Protein AF-A0AAU6WQP9-F1 (afdb_monomer)

Structure (mmCIF, N/CA/C/O backbone):
data_AF-A0AAU6WQP9-F1
#
_entry.id   AF-A0AAU6WQP9-F1
#
loop_
_atom_site.group_PDB
_atom_site.id
_atom_site.type_symbol
_atom_site.label_atom_id
_atom_site.label_alt_id
_atom_site.label_comp_id
_atom_site.label_asym_id
_atom_site.label_entity_id
_atom_site.label_seq_id
_atom_site.pdbx_PDB_ins_code
_atom_site.Cartn_x
_atom_site.Cartn_y
_atom_site.Cartn_z
_atom_site.occupancy
_atom_site.B_iso_or_equiv
_atom_site.auth_seq_id
_atom_site.auth_comp_id
_atom_site.auth_asym_id
_atom_site.auth_atom_id
_atom_site.pdbx_PDB_model_num
ATOM 1 N N . MET A 1 1 ? -16.043 30.524 -9.129 1.00 42.03 1 MET A N 1
ATOM 2 C CA . MET A 1 1 ? -15.925 29.075 -8.851 1.00 42.03 1 MET A CA 1
ATOM 3 C C . MET A 1 1 ? -14.463 28.798 -8.551 1.00 42.03 1 MET A C 1
ATOM 5 O O . MET A 1 1 ? -13.649 28.898 -9.457 1.00 42.03 1 MET A O 1
ATOM 9 N N . GLY A 1 2 ? -14.108 28.603 -7.280 1.00 53.16 2 GLY A N 1
ATOM 10 C CA . GLY A 1 2 ? -12.726 28.318 -6.896 1.00 53.16 2 GLY A CA 1
ATOM 11 C C . GLY A 1 2 ? -12.380 26.889 -7.290 1.00 53.16 2 GLY A C 1
ATOM 12 O O . GLY A 1 2 ? -12.997 25.952 -6.791 1.00 53.16 2 GLY A O 1
ATOM 13 N N . VAL A 1 3 ? -11.436 26.721 -8.211 1.00 53.50 3 VAL A N 1
ATOM 14 C CA . VAL A 1 3 ? -10.860 25.408 -8.500 1.00 53.50 3 VAL A CA 1
ATOM 15 C C . VAL A 1 3 ? -10.088 24.995 -7.248 1.00 53.50 3 VAL A C 1
ATOM 17 O O . VAL A 1 3 ? -9.091 25.622 -6.904 1.00 53.50 3 VAL A O 1
ATOM 20 N N . SER A 1 4 ? -10.577 23.983 -6.527 1.00 67.12 4 SER A N 1
ATOM 21 C CA . SER A 1 4 ? -9.798 23.331 -5.474 1.00 67.12 4 SER A CA 1
ATOM 22 C C . SER A 1 4 ? -8.621 22.641 -6.154 1.00 67.12 4 SER A C 1
ATOM 24 O O . SER A 1 4 ? -8.778 21.604 -6.801 1.00 67.12 4 SER A O 1
ATOM 26 N N . ILE A 1 5 ? -7.450 23.264 -6.063 1.00 66.06 5 ILE A N 1
ATOM 27 C CA . ILE A 1 5 ? -6.189 22.635 -6.436 1.00 66.06 5 ILE A CA 1
ATOM 28 C C . ILE A 1 5 ? -6.014 21.480 -5.449 1.00 66.06 5 ILE A C 1
ATOM 30 O O . ILE A 1 5 ? -5.942 21.689 -4.237 1.00 66.06 5 ILE A O 1
ATOM 34 N N . LYS A 1 6 ? -6.054 20.242 -5.949 1.00 74.69 6 LYS A N 1
ATOM 35 C CA . LYS A 1 6 ? -5.706 19.079 -5.135 1.00 74.69 6 LYS A CA 1
ATOM 36 C C . LYS A 1 6 ? -4.195 19.092 -4.970 1.00 74.69 6 LYS A C 1
ATOM 38 O O . LYS A 1 6 ? -3.469 18.725 -5.888 1.00 74.69 6 LYS A O 1
ATOM 43 N N . GLU A 1 7 ? -3.746 19.541 -3.809 1.00 83.88 7 GLU A N 1
ATOM 44 C CA . GLU A 1 7 ? -2.339 19.488 -3.432 1.00 83.88 7 GLU A CA 1
ATOM 45 C C . GLU A 1 7 ? -1.875 18.024 -3.399 1.00 83.88 7 GLU A C 1
ATOM 47 O O . GLU A 1 7 ? -2.462 17.177 -2.719 1.00 83.88 7 GLU A O 1
ATOM 52 N N . HIS A 1 8 ? -0.839 17.710 -4.177 1.00 87.06 8 HIS A N 1
ATOM 53 C CA . HIS A 1 8 ? -0.249 16.376 -4.230 1.00 87.06 8 HIS A CA 1
ATOM 54 C C . HIS A 1 8 ? 0.895 16.271 -3.219 1.00 87.06 8 HIS A C 1
ATOM 56 O O . HIS A 1 8 ? 1.849 17.044 -3.271 1.00 87.06 8 HIS A O 1
ATOM 62 N N . ALA A 1 9 ? 0.834 15.271 -2.341 1.00 90.75 9 ALA A N 1
ATOM 63 C CA . ALA A 1 9 ? 1.905 14.943 -1.403 1.00 90.75 9 ALA A CA 1
ATOM 64 C C . ALA A 1 9 ? 2.586 13.619 -1.784 1.00 90.75 9 ALA A C 1
ATOM 66 O O . ALA A 1 9 ? 1.958 12.725 -2.358 1.00 90.75 9 ALA A O 1
ATOM 67 N N . ARG A 1 10 ? 3.879 13.493 -1.465 1.00 90.44 10 ARG A N 1
ATOM 68 C CA . ARG A 1 10 ? 4.663 12.269 -1.681 1.00 90.44 10 ARG A CA 1
ATOM 69 C C . ARG A 1 10 ? 4.673 11.389 -0.436 1.00 90.44 10 ARG A C 1
ATOM 71 O O . ARG A 1 10 ? 4.693 11.884 0.686 1.00 90.44 10 ARG A O 1
ATOM 78 N N . PHE A 1 11 ? 4.699 10.082 -0.671 1.00 89.56 11 PHE A N 1
ATOM 79 C CA . PHE A 1 11 ? 4.949 9.065 0.340 1.00 89.56 11 PHE A CA 1
ATOM 80 C C . PHE A 1 11 ? 6.266 8.365 0.003 1.00 89.56 11 PHE A C 1
ATOM 82 O O . PHE A 1 11 ? 6.366 7.696 -1.026 1.00 89.56 11 PHE A O 1
ATOM 89 N N . ASP A 1 12 ? 7.268 8.533 0.863 1.00 93.56 12 ASP A N 1
ATOM 90 C CA . ASP A 1 12 ? 8.602 7.966 0.691 1.00 93.56 12 ASP A CA 1
ATOM 91 C C . ASP A 1 12 ? 8.833 6.840 1.707 1.00 93.56 12 ASP A C 1
ATOM 93 O O . ASP A 1 12 ? 8.754 7.048 2.917 1.00 93.56 12 ASP A O 1
ATOM 97 N N . ALA A 1 13 ? 9.148 5.639 1.217 1.00 92.69 13 ALA A N 1
ATOM 98 C CA . ALA A 1 13 ? 9.446 4.475 2.047 1.00 92.69 13 ALA A CA 1
ATOM 99 C C . ALA A 1 13 ? 10.648 3.699 1.495 1.00 92.69 13 ALA A C 1
ATOM 101 O O . ALA A 1 13 ? 10.794 3.522 0.285 1.00 92.69 13 ALA A O 1
ATOM 102 N N . ARG A 1 14 ? 11.506 3.201 2.394 1.00 95.81 14 ARG A N 1
ATOM 103 C CA . ARG A 1 14 ? 12.603 2.284 2.057 1.00 95.81 14 ARG A CA 1
ATOM 104 C C . ARG A 1 14 ? 12.231 0.881 2.515 1.00 95.81 14 ARG A C 1
ATOM 106 O O . ARG A 1 14 ? 11.992 0.671 3.698 1.00 95.81 14 ARG A O 1
ATOM 113 N N . LEU A 1 15 ? 12.208 -0.064 1.579 1.00 96.12 15 LEU A N 1
ATOM 114 C CA . LEU A 1 15 ? 11.922 -1.471 1.850 1.00 96.12 15 LEU A CA 1
ATOM 115 C C . LEU A 1 15 ? 13.208 -2.287 1.753 1.00 96.12 15 LEU A C 1
ATOM 117 O O . LEU A 1 15 ? 14.049 -2.034 0.884 1.00 96.12 15 LEU A O 1
ATOM 121 N N . SER A 1 16 ? 13.340 -3.305 2.603 1.00 98.31 16 SER A N 1
ATOM 122 C CA . SER A 1 16 ? 14.338 -4.347 2.363 1.00 98.31 16 SER A CA 1
ATOM 123 C C . SER A 1 16 ? 13.989 -5.114 1.080 1.00 98.31 16 SER A C 1
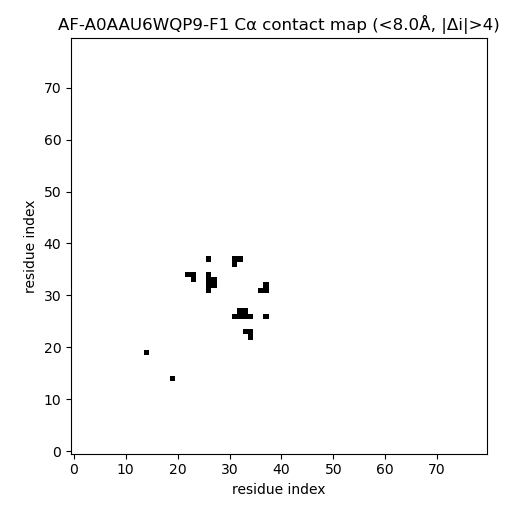ATOM 125 O O . SER A 1 16 ? 12.840 -5.124 0.625 1.00 98.31 16 SER A O 1
ATOM 127 N N . LYS A 1 17 ? 14.980 -5.790 0.488 1.00 98.25 17 LYS A N 1
ATOM 128 C CA . LYS A 1 17 ? 14.758 -6.608 -0.714 1.00 98.25 17 LYS A CA 1
ATOM 129 C C . LYS A 1 17 ? 13.697 -7.686 -0.472 1.00 98.25 17 LYS A C 1
ATOM 131 O O . LYS A 1 17 ? 12.819 -7.868 -1.307 1.00 98.25 17 LYS A O 1
ATOM 136 N N . GLU A 1 18 ? 13.767 -8.354 0.676 1.00 98.56 18 GLU A N 1
ATOM 137 C CA . GLU A 1 18 ? 12.829 -9.410 1.061 1.00 98.56 18 GLU A CA 1
ATOM 138 C C . GLU A 1 18 ? 11.403 -8.871 1.215 1.00 98.56 18 GLU A C 1
ATOM 140 O O . GLU A 1 18 ? 10.466 -9.429 0.648 1.00 98.56 18 GLU A O 1
ATOM 145 N N . GLN A 1 19 ? 11.238 -7.730 1.890 1.00 98.25 19 GLN A N 1
ATOM 146 C CA . GLN A 1 19 ? 9.930 -7.104 2.070 1.00 98.25 19 GLN A CA 1
ATOM 147 C C . GLN A 1 19 ? 9.316 -6.681 0.730 1.00 98.25 19 GLN A C 1
ATOM 149 O O . GLN A 1 19 ? 8.133 -6.920 0.487 1.00 98.25 19 GLN A O 1
ATOM 154 N N . LYS A 1 20 ? 10.128 -6.111 -0.171 1.00 98.25 20 LYS A N 1
ATOM 155 C CA . LYS A 1 20 ? 9.694 -5.768 -1.531 1.00 98.25 20 LYS A CA 1
ATOM 156 C C . LYS A 1 20 ? 9.207 -7.005 -2.286 1.00 98.25 20 LYS A C 1
ATOM 158 O O . LYS A 1 20 ? 8.111 -6.978 -2.833 1.00 98.25 20 LYS A O 1
ATOM 163 N N . GLN A 1 21 ? 9.982 -8.089 -2.279 1.00 98.56 21 GLN A N 1
ATOM 164 C CA . GLN A 1 21 ? 9.617 -9.333 -2.966 1.00 98.56 21 GLN A CA 1
ATOM 165 C C . GLN A 1 21 ? 8.340 -9.954 -2.395 1.00 98.56 21 GLN A C 1
ATOM 167 O O . GLN A 1 21 ? 7.488 -10.431 -3.147 1.00 98.56 21 GLN A O 1
ATOM 172 N N . PHE A 1 22 ? 8.187 -9.924 -1.071 1.00 98.56 22 PHE A N 1
ATOM 173 C CA . PHE A 1 22 ? 6.981 -10.397 -0.405 1.00 98.56 22 PHE A CA 1
ATOM 174 C C . PHE A 1 22 ? 5.746 -9.599 -0.847 1.00 98.56 22 PHE A C 1
ATOM 176 O O . PHE A 1 22 ? 4.743 -10.192 -1.250 1.00 98.56 22 PHE A O 1
ATOM 183 N N . PHE A 1 23 ? 5.831 -8.267 -0.856 1.00 98.31 23 PHE A N 1
ATOM 184 C CA . PHE A 1 23 ? 4.729 -7.418 -1.308 1.00 98.31 23 PHE A CA 1
ATOM 185 C C . PHE A 1 23 ? 4.444 -7.562 -2.806 1.00 98.31 23 PHE A C 1
ATOM 187 O O . PHE A 1 23 ? 3.283 -7.575 -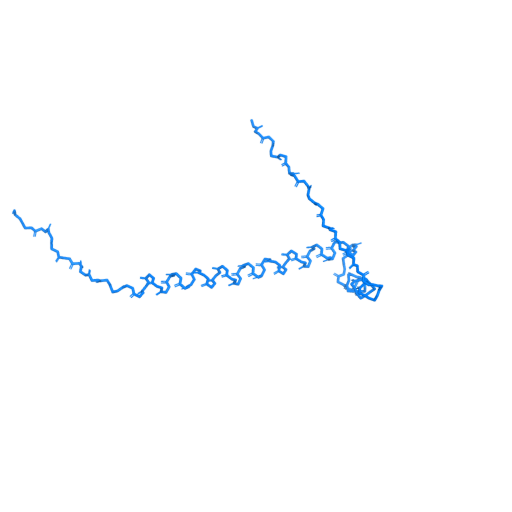3.191 1.00 98.31 23 PHE A O 1
ATOM 194 N N . GLU A 1 24 ? 5.461 -7.720 -3.656 1.00 98.44 24 GLU A N 1
ATOM 195 C CA . GLU A 1 24 ? 5.271 -7.957 -5.096 1.00 98.44 24 GLU A CA 1
ATOM 196 C C . GLU A 1 24 ? 4.543 -9.277 -5.360 1.00 98.44 24 GLU A C 1
ATOM 198 O O . GLU A 1 24 ? 3.6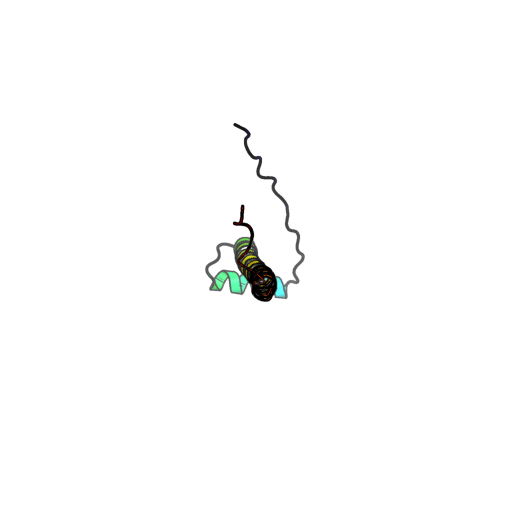35 -9.332 -6.192 1.00 98.44 24 GLU A O 1
ATOM 203 N N . LYS A 1 25 ? 4.887 -10.330 -4.609 1.00 98.62 25 LYS A N 1
ATOM 204 C CA . LYS A 1 25 ? 4.176 -11.608 -4.675 1.00 98.62 25 LYS A CA 1
ATOM 205 C C . LYS A 1 25 ? 2.719 -11.454 -4.237 1.00 98.62 25 LYS A C 1
ATOM 207 O O . LYS A 1 25 ? 1.832 -11.947 -4.928 1.00 98.62 25 LYS A O 1
ATOM 212 N N . ALA A 1 26 ? 2.467 -10.758 -3.128 1.00 98.50 26 ALA A N 1
ATOM 213 C CA . ALA A 1 26 ? 1.109 -10.490 -2.654 1.00 98.50 26 ALA A CA 1
ATOM 214 C C . ALA A 1 26 ? 0.301 -9.660 -3.668 1.00 98.50 26 ALA A C 1
ATOM 216 O O . ALA A 1 26 ? -0.828 -10.023 -3.985 1.00 98.50 26 ALA A O 1
ATOM 217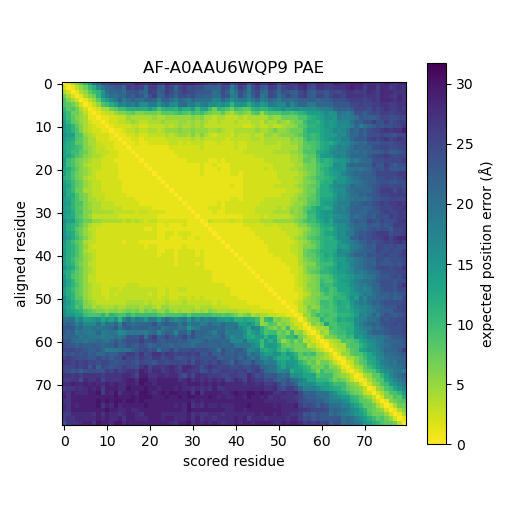 N N . ALA A 1 27 ? 0.902 -8.613 -4.239 1.00 98.50 27 ALA A N 1
ATOM 218 C CA . ALA A 1 27 ? 0.292 -7.776 -5.268 1.00 98.50 27 ALA A CA 1
ATOM 219 C C . ALA A 1 27 ? -0.097 -8.595 -6.509 1.00 98.50 27 ALA A C 1
ATOM 221 O O . ALA A 1 27 ? -1.217 -8.476 -7.000 1.00 98.50 27 ALA A O 1
ATOM 222 N N . SER A 1 28 ? 0.800 -9.470 -6.977 1.00 98.38 28 SER A N 1
ATOM 223 C CA . SER A 1 28 ? 0.536 -10.352 -8.118 1.00 98.38 28 SER A CA 1
ATOM 224 C C . SER A 1 28 ? -0.608 -11.330 -7.842 1.00 98.38 28 SER A C 1
ATOM 226 O O . SER A 1 28 ? -1.482 -11.488 -8.690 1.00 98.38 28 SER A O 1
ATOM 228 N N . LEU A 1 29 ? -0.628 -11.960 -6.664 1.00 98.56 29 LEU A N 1
ATOM 229 C CA . LEU A 1 29 ? -1.685 -12.902 -6.281 1.00 98.56 29 LEU A CA 1
ATOM 230 C C . LEU A 1 29 ? -3.033 -12.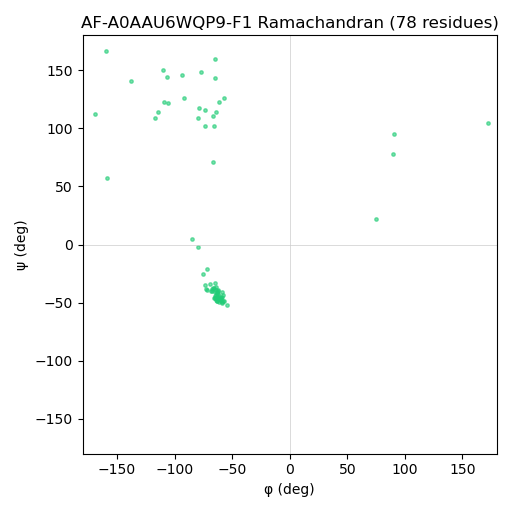207 -6.048 1.00 98.56 29 LEU A C 1
ATOM 232 O O . LEU A 1 29 ? -4.074 -12.775 -6.361 1.00 98.56 29 LEU A O 1
ATOM 236 N N . GLY A 1 30 ? -3.013 -10.980 -5.526 1.00 96.75 30 GLY A N 1
ATOM 237 C CA . GLY A 1 30 ? -4.202 -10.161 -5.290 1.00 96.75 30 GLY A CA 1
ATOM 238 C C . GLY A 1 30 ? -4.751 -9.462 -6.539 1.00 96.75 30 GLY A C 1
ATOM 239 O O . GLY A 1 30 ? -5.765 -8.780 -6.441 1.00 96.75 30 GLY A O 1
ATOM 240 N N . GLY A 1 31 ? -4.103 -9.609 -7.702 1.00 97.56 31 GLY A N 1
ATOM 241 C CA . GLY A 1 31 ? -4.557 -9.009 -8.961 1.00 97.56 31 GLY A CA 1
ATOM 242 C C . GLY A 1 31 ? -4.311 -7.500 -9.077 1.00 97.56 31 GLY A C 1
ATOM 243 O O . GLY A 1 31 ? -4.971 -6.827 -9.869 1.00 97.56 31 GLY A O 1
ATOM 244 N N . PHE A 1 32 ? -3.369 -6.955 -8.305 1.00 98.06 32 PHE A N 1
ATOM 245 C CA . PHE A 1 32 ? -3.018 -5.537 -8.357 1.00 98.06 32 PHE A CA 1
ATOM 246 C C . PHE A 1 32 ? -2.148 -5.220 -9.571 1.00 98.06 32 PHE A C 1
ATOM 248 O O . PHE A 1 32 ? -1.326 -6.026 -10.011 1.00 98.06 32 PHE A O 1
ATOM 255 N N . ARG A 1 33 ? -2.289 -4.000 -10.097 1.00 96.19 33 ARG A N 1
ATOM 256 C CA . ARG A 1 33 ? -1.578 -3.580 -11.317 1.00 96.19 33 ARG A CA 1
ATOM 257 C C . ARG A 1 33 ? -0.099 -3.290 -11.073 1.00 96.19 33 ARG A C 1
ATOM 259 O O . ARG A 1 33 ? 0.702 -3.341 -12.000 1.00 96.19 33 ARG A O 1
ATOM 266 N N . SER A 1 34 ? 0.258 -2.928 -9.842 1.00 97.56 34 SER A N 1
ATOM 267 C CA . SER A 1 34 ? 1.635 -2.642 -9.437 1.00 97.56 34 SER A CA 1
ATOM 268 C C . SER A 1 34 ? 1.807 -2.756 -7.922 1.00 97.56 34 SER A C 1
ATOM 270 O O . SER A 1 34 ? 0.831 -2.746 -7.173 1.00 97.56 34 SER A O 1
ATOM 272 N N . LEU A 1 35 ? 3.063 -2.791 -7.465 1.00 96.69 35 LEU A N 1
ATOM 273 C CA . LEU A 1 35 ? 3.395 -2.736 -6.040 1.00 96.69 35 LEU A CA 1
ATOM 274 C C . LEU A 1 35 ? 2.869 -1.454 -5.373 1.00 96.69 35 LEU A C 1
ATOM 276 O O . LEU A 1 35 ? 2.353 -1.506 -4.262 1.00 96.69 35 LEU A O 1
ATOM 280 N N . THR A 1 36 ? 2.979 -0.308 -6.050 1.00 95.94 36 THR A N 1
ATOM 281 C CA . THR A 1 36 ? 2.479 0.974 -5.531 1.00 95.94 36 THR A CA 1
ATOM 282 C C . THR A 1 36 ? 0.967 0.941 -5.352 1.00 95.94 36 THR A C 1
ATOM 284 O O . THR A 1 36 ? 0.472 1.337 -4.303 1.00 95.94 36 THR A O 1
ATOM 287 N N . ASP A 1 37 ? 0.244 0.436 -6.352 1.00 96.56 37 ASP A N 1
ATOM 288 C CA . ASP A 1 37 ? -1.215 0.287 -6.312 1.00 96.56 37 ASP A CA 1
ATOM 289 C C . ASP A 1 37 ? -1.644 -0.593 -5.128 1.00 96.56 37 ASP A C 1
ATOM 291 O O . ASP A 1 37 ? -2.452 -0.176 -4.300 1.00 96.56 37 ASP A O 1
ATOM 295 N N . PHE A 1 38 ? -0.991 -1.749 -4.967 1.00 97.69 38 PHE A N 1
ATOM 296 C CA . PHE A 1 38 ? -1.193 -2.639 -3.824 1.00 97.69 38 PHE A CA 1
ATOM 297 C C . PHE A 1 38 ? -0.989 -1.933 -2.479 1.00 97.69 38 PHE A C 1
ATOM 299 O O . PHE A 1 38 ? -1.866 -1.988 -1.616 1.00 97.69 38 PHE A O 1
ATOM 306 N N . VAL A 1 39 ? 0.142 -1.244 -2.294 1.00 96.69 39 VAL A N 1
ATOM 307 C CA . VAL A 1 39 ? 0.457 -0.567 -1.028 1.00 96.69 39 VAL A CA 1
ATOM 308 C C . VAL A 1 39 ? -0.552 0.541 -0.732 1.00 96.69 39 VAL A C 1
ATOM 310 O O . VAL A 1 39 ? -1.088 0.588 0.372 1.00 96.69 39 VAL A O 1
ATOM 313 N N . ILE A 1 40 ? -0.848 1.409 -1.702 1.00 95.25 40 ILE A N 1
ATOM 314 C CA . ILE A 1 40 ? -1.7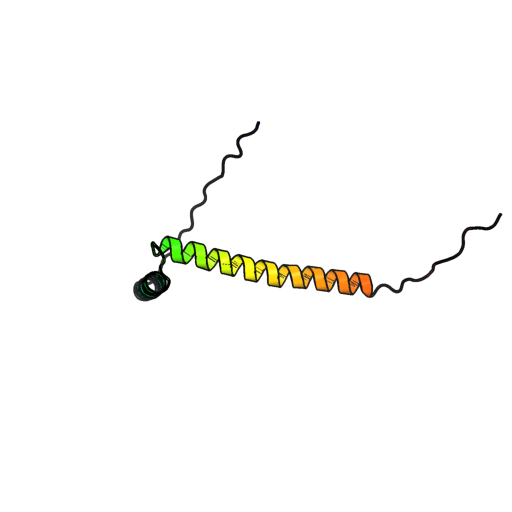59 2.540 -1.488 1.00 95.25 40 ILE A CA 1
ATOM 315 C C . ILE A 1 40 ? -3.176 2.052 -1.181 1.00 95.25 40 ILE A C 1
ATOM 317 O O . ILE A 1 40 ? -3.776 2.527 -0.218 1.00 95.25 40 ILE A O 1
ATOM 321 N N . MET A 1 41 ? -3.702 1.087 -1.943 1.00 95.81 41 MET A N 1
ATOM 322 C CA . MET A 1 41 ? -5.053 0.568 -1.714 1.00 95.81 41 MET A CA 1
ATOM 323 C C . MET A 1 41 ? -5.172 -0.132 -0.358 1.00 95.81 41 MET A C 1
ATOM 325 O O . MET A 1 41 ? -6.080 0.187 0.410 1.00 95.81 41 MET A O 1
ATOM 329 N N . THR A 1 42 ? -4.223 -1.015 -0.036 1.00 96.44 42 THR A N 1
ATOM 330 C CA . THR A 1 42 ? -4.245 -1.794 1.212 1.00 96.44 42 THR A CA 1
ATOM 331 C C . THR A 1 42 ? -4.099 -0.891 2.437 1.00 96.44 42 THR A C 1
ATOM 333 O O . THR A 1 42 ? -4.838 -1.023 3.412 1.00 96.44 42 THR A O 1
ATOM 336 N N . VAL A 1 43 ? -3.170 0.071 2.398 1.00 96.38 43 VAL A N 1
ATOM 337 C CA . VAL A 1 43 ? -2.969 1.012 3.511 1.00 96.38 43 VAL A CA 1
ATOM 338 C C . VAL A 1 43 ? -4.170 1.942 3.661 1.00 96.38 43 VAL A C 1
ATOM 340 O O . VAL A 1 43 ? -4.573 2.227 4.786 1.00 96.38 43 VAL A O 1
ATOM 343 N N . GLN A 1 44 ? -4.780 2.386 2.558 1.00 96.19 44 GLN A N 1
ATOM 344 C CA . GLN A 1 44 ? -5.978 3.221 2.613 1.00 96.19 44 GLN A CA 1
ATOM 345 C C . GLN A 1 44 ? -7.166 2.481 3.240 1.00 96.19 44 GLN A C 1
ATOM 347 O O . GLN A 1 44 ? -7.884 3.066 4.050 1.00 96.19 44 GLN A O 1
ATOM 352 N N . GLU A 1 45 ? -7.387 1.218 2.874 1.00 96.31 45 GLU A N 1
ATOM 353 C CA . GLU A 1 45 ? -8.426 0.382 3.484 1.00 96.31 45 GLU A CA 1
ATOM 354 C C . GLU A 1 45 ? -8.169 0.207 4.981 1.00 96.31 45 GLU A C 1
ATOM 356 O O . GLU A 1 45 ? -9.036 0.533 5.796 1.00 96.31 45 GLU A O 1
ATOM 361 N N . LYS A 1 46 ? -6.939 -0.160 5.362 1.00 97.38 46 LYS A N 1
ATOM 362 C CA . LYS A 1 46 ? -6.607 -0.347 6.775 1.00 97.38 46 LYS A CA 1
ATOM 363 C C . LYS A 1 46 ? -6.716 0.940 7.592 1.00 97.38 46 LYS A C 1
ATOM 365 O O . LYS A 1 46 ? -7.156 0.907 8.739 1.00 97.38 46 LYS A O 1
ATOM 370 N N . ALA A 1 47 ? -6.343 2.078 7.011 1.00 95.81 47 ALA A N 1
ATOM 371 C CA . ALA A 1 47 ? -6.492 3.379 7.653 1.00 95.81 47 ALA A CA 1
ATOM 372 C C . ALA A 1 47 ? -7.967 3.704 7.930 1.00 95.81 47 ALA A C 1
ATOM 374 O O . ALA A 1 47 ? -8.285 4.167 9.024 1.00 95.81 47 ALA A O 1
ATOM 375 N N . LYS A 1 48 ? -8.872 3.418 6.981 1.00 94.25 48 LYS A N 1
ATOM 376 C CA . LYS A 1 48 ? -10.318 3.595 7.186 1.00 94.25 48 LYS A CA 1
ATOM 377 C C . LYS A 1 48 ? -10.831 2.729 8.328 1.00 94.25 48 LYS A C 1
ATOM 379 O O . LYS A 1 48 ? -11.519 3.258 9.192 1.00 94.25 48 LYS A O 1
ATOM 384 N N . GLU A 1 49 ? -10.456 1.450 8.361 1.00 95.50 49 GLU A N 1
ATOM 385 C CA . GLU A 1 49 ? -10.840 0.545 9.451 1.00 95.50 49 GLU A CA 1
ATOM 386 C C . GLU A 1 49 ? -10.394 1.080 10.815 1.00 95.50 49 GLU A C 1
ATOM 388 O O . GLU A 1 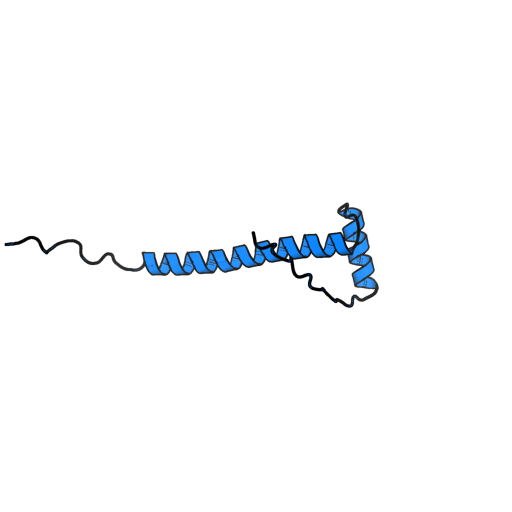49 ? -11.200 1.155 11.738 1.00 95.50 49 GLU A O 1
ATOM 393 N N . ILE A 1 50 ? -9.127 1.499 10.936 1.00 94.38 50 ILE A N 1
ATOM 394 C CA . ILE A 1 50 ? -8.572 2.018 12.195 1.00 94.38 50 ILE A CA 1
ATOM 395 C C . ILE A 1 50 ? -9.320 3.279 12.637 1.00 94.38 50 ILE A C 1
ATOM 397 O O . ILE A 1 50 ? -9.686 3.394 13.805 1.00 94.38 50 ILE A O 1
ATOM 401 N N . ILE A 1 51 ? -9.555 4.224 11.722 1.00 92.06 51 ILE A N 1
ATOM 402 C CA . ILE A 1 51 ? -10.271 5.466 12.039 1.00 92.06 51 ILE A CA 1
ATOM 403 C C . ILE A 1 51 ? -11.701 5.147 12.478 1.00 92.06 51 ILE A C 1
ATOM 405 O O . ILE A 1 51 ? -12.124 5.611 13.532 1.00 92.06 51 ILE A O 1
ATOM 409 N N . GLN A 1 52 ? -12.420 4.312 11.723 1.00 89.94 52 GLN A N 1
ATOM 410 C CA . GLN A 1 52 ? -13.788 3.921 12.060 1.00 89.94 52 GLN A CA 1
ATOM 411 C C . GLN A 1 52 ? -13.861 3.235 13.423 1.00 89.94 52 GLN A C 1
ATOM 413 O O . GLN A 1 52 ? -14.708 3.602 14.230 1.00 89.94 52 GLN A O 1
ATOM 418 N N . GLU A 1 53 ? -12.961 2.292 13.707 1.00 91.25 53 GLU A N 1
ATOM 419 C CA . GLU A 1 53 ? -12.904 1.608 15.000 1.00 91.25 53 GLU A CA 1
ATOM 420 C C . GLU A 1 53 ? -12.699 2.614 16.142 1.00 91.25 53 GLU A C 1
ATOM 422 O O . GLU A 1 53 ? -13.453 2.618 17.114 1.00 91.25 53 GLU A O 1
ATOM 427 N N . LYS A 1 54 ? -11.712 3.511 16.030 1.00 89.19 54 LYS A N 1
ATOM 428 C CA . LYS A 1 54 ? -11.384 4.450 17.114 1.00 89.19 54 LYS A CA 1
ATOM 429 C C . LYS A 1 54 ? -12.417 5.561 17.277 1.00 89.19 54 LYS A C 1
ATOM 431 O O . LYS A 1 54 ? -12.740 5.918 18.407 1.00 89.19 54 LYS A O 1
ATOM 436 N N . GLU A 1 55 ? -12.966 6.091 16.192 1.00 84.12 55 GLU A N 1
ATOM 437 C CA . GLU A 1 55 ? -13.978 7.149 16.259 1.00 84.12 55 GLU A CA 1
ATOM 438 C C . GLU A 1 55 ? -15.346 6.626 16.713 1.00 84.12 55 GLU A C 1
ATOM 440 O O . GLU A 1 55 ? -16.025 7.314 17.477 1.00 84.12 55 GLU A O 1
ATOM 445 N N . GLN A 1 56 ? -15.734 5.401 16.336 1.00 69.81 56 GLN A N 1
ATOM 446 C CA . GLN A 1 56 ? -16.950 4.768 16.864 1.00 69.81 56 GLN A CA 1
ATOM 447 C C . GLN A 1 56 ? -16.846 4.509 18.369 1.00 69.81 56 GLN A C 1
ATOM 449 O O . GLN A 1 56 ? -17.814 4.749 19.091 1.00 69.81 56 GLN A O 1
ATOM 454 N N . ILE A 1 57 ? -15.673 4.098 18.863 1.00 60.97 57 ILE A N 1
ATOM 455 C CA . ILE A 1 57 ? -15.424 3.967 20.307 1.00 60.97 57 ILE A CA 1
ATOM 456 C C . ILE A 1 57 ? -15.605 5.326 21.004 1.00 60.97 57 ILE A C 1
ATOM 458 O O . ILE A 1 57 ? -16.319 5.411 22.000 1.00 60.97 57 ILE A O 1
ATOM 462 N N . ILE A 1 58 ? -15.051 6.411 20.450 1.00 59.34 58 ILE A N 1
ATOM 463 C CA . ILE A 1 58 ? -15.172 7.760 21.033 1.00 59.34 58 ILE A CA 1
ATOM 464 C C . ILE A 1 58 ? -16.626 8.260 21.033 1.00 59.34 58 ILE A C 1
ATOM 466 O O . ILE A 1 58 ? -17.060 8.881 22.008 1.00 59.34 58 ILE A O 1
ATOM 470 N N . ALA A 1 59 ? -17.385 8.016 19.961 1.00 59.94 59 ALA A N 1
ATOM 471 C CA . ALA A 1 59 ? -18.805 8.367 19.899 1.00 59.94 59 ALA A CA 1
ATOM 472 C C . ALA A 1 59 ? -19.623 7.559 20.921 1.00 59.94 59 ALA A C 1
ATOM 474 O O . ALA A 1 59 ? -20.373 8.144 21.699 1.00 59.94 59 ALA A O 1
ATOM 475 N N . SER A 1 60 ? -19.393 6.244 21.006 1.00 62.50 60 SER A N 1
ATOM 476 C CA . SER A 1 60 ? -20.061 5.363 21.969 1.00 62.50 60 SER A CA 1
ATOM 477 C C . SER A 1 60 ? -19.756 5.735 23.425 1.00 62.50 60 SER A C 1
ATOM 479 O O . SER A 1 60 ? -20.649 5.685 24.269 1.00 62.50 60 SER A O 1
ATOM 481 N N . GLU A 1 61 ? -18.520 6.125 23.750 1.00 59.91 61 GLU A N 1
ATOM 482 C CA . GLU A 1 61 ? -18.163 6.588 25.098 1.00 59.91 61 GLU A CA 1
ATOM 483 C C . GLU A 1 61 ? -18.834 7.921 25.450 1.00 59.91 61 GLU A C 1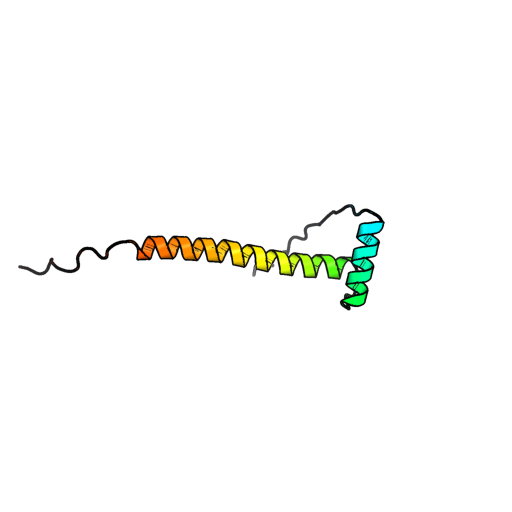
ATOM 485 O O . GLU A 1 61 ? -19.285 8.110 26.585 1.00 59.91 61 GLU A O 1
ATOM 490 N N . LYS A 1 62 ? -18.916 8.855 24.494 1.00 59.47 62 LYS A N 1
ATOM 491 C CA . LYS A 1 62 ? -19.618 10.132 24.684 1.00 59.47 62 LYS A CA 1
ATOM 492 C C . LYS A 1 62 ? -21.118 9.918 24.868 1.00 59.47 62 LYS A C 1
ATOM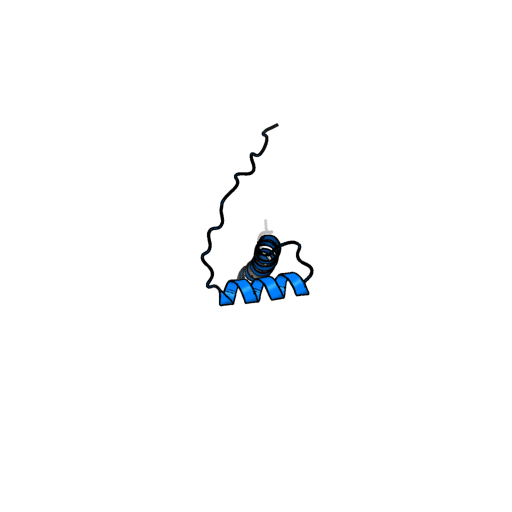 494 O O . LYS A 1 62 ? -21.677 10.456 25.822 1.00 59.47 62 LYS A O 1
ATOM 499 N N . ASP A 1 63 ? -21.742 9.087 24.039 1.00 53.84 63 ASP A N 1
ATOM 500 C CA . ASP A 1 63 ? -23.169 8.773 24.141 1.00 53.84 63 ASP A CA 1
ATOM 501 C C . ASP A 1 63 ? -23.492 8.017 25.435 1.00 53.84 63 ASP A C 1
ATOM 503 O O . ASP A 1 63 ? -24.479 8.331 26.100 1.00 53.84 63 ASP A O 1
ATOM 507 N N . SER A 1 64 ? -22.619 7.109 25.885 1.00 57.72 64 SER A N 1
ATOM 508 C CA . SER A 1 64 ? -22.781 6.434 27.180 1.00 57.72 64 SER A CA 1
ATOM 509 C C . SER A 1 64 ? -22.678 7.401 28.368 1.00 57.72 64 SER A C 1
ATOM 511 O O . SER A 1 64 ? -23.365 7.203 29.374 1.00 57.72 64 SER A O 1
ATOM 513 N N . ARG A 1 65 ? -21.859 8.463 28.281 1.00 56.66 65 ARG A N 1
ATOM 514 C CA . ARG A 1 65 ? -21.803 9.523 29.310 1.00 56.66 65 ARG A CA 1
ATOM 515 C C . ARG A 1 65 ? -23.049 10.407 29.293 1.00 56.66 65 ARG A C 1
ATOM 517 O O . ARG A 1 65 ? -23.542 10.753 30.362 1.00 56.66 65 ARG A O 1
ATOM 524 N N . VAL A 1 66 ? -23.570 10.741 28.112 1.00 57.84 66 VAL A N 1
ATOM 525 C CA . VAL A 1 66 ? -24.804 11.535 27.969 1.00 57.84 66 VAL A CA 1
ATOM 526 C C . VAL A 1 66 ? -26.024 10.739 28.442 1.00 57.84 66 VAL A C 1
ATOM 528 O O . VAL A 1 66 ? -26.870 11.280 29.149 1.00 57.84 66 VAL A O 1
ATOM 531 N N . PHE A 1 67 ? -26.089 9.439 28.143 1.00 56.50 67 PHE A N 1
ATOM 532 C CA . PHE A 1 67 ? -27.169 8.559 28.600 1.00 56.50 67 PHE A CA 1
ATOM 533 C C . PHE A 1 67 ? -27.103 8.244 30.106 1.00 56.50 67 PHE A C 1
ATOM 535 O O . PHE A 1 67 ? -28.116 7.915 30.715 1.00 56.50 67 PHE A O 1
ATOM 542 N N . SER A 1 68 ? -25.930 8.398 30.731 1.00 53.69 68 SER A N 1
ATOM 543 C CA . SER A 1 68 ? -25.753 8.249 32.185 1.00 53.69 68 SER A CA 1
ATOM 544 C C . SER A 1 68 ? -26.070 9.522 32.980 1.00 53.69 68 SER A C 1
ATOM 546 O O . SER A 1 68 ? -25.869 9.539 34.194 1.00 53.69 68 SER A O 1
ATOM 548 N N . MET A 1 69 ? -26.564 10.592 32.345 1.00 52.19 69 MET A N 1
ATOM 549 C CA . MET A 1 69 ? -27.159 11.708 33.081 1.00 52.19 69 MET A CA 1
ATOM 550 C C . MET A 1 69 ? -28.586 11.317 33.489 1.00 52.19 69 MET A C 1
ATOM 552 O O . MET A 1 69 ? -29.428 11.099 32.614 1.00 52.19 69 MET A O 1
ATOM 556 N N . PRO A 1 70 ? -28.905 11.242 34.795 1.00 51.12 70 PRO A N 1
ATOM 557 C CA . PRO A 1 70 ? -30.282 11.090 35.228 1.00 51.12 70 PRO A CA 1
ATOM 558 C C . PRO A 1 70 ? -31.073 12.264 34.659 1.00 51.12 70 PRO A C 1
ATOM 560 O O . PRO A 1 70 ? -30.696 13.422 34.853 1.00 51.12 70 PRO A O 1
ATOM 563 N N . LEU A 1 71 ? -32.163 11.975 33.951 1.00 61.62 71 LEU A N 1
ATOM 564 C CA . LEU A 1 71 ? -33.148 12.972 33.540 1.00 61.62 71 LEU A CA 1
ATOM 565 C C . LEU A 1 71 ? -33.848 13.510 34.799 1.00 61.62 71 LEU A C 1
ATOM 567 O O . LEU A 1 71 ? -35.005 13.191 35.074 1.00 61.62 71 LEU A O 1
ATOM 571 N N . GLN A 1 72 ? -33.136 14.295 35.607 1.00 55.34 72 GLN A N 1
ATOM 572 C CA . GLN A 1 72 ? -33.698 14.913 36.788 1.00 55.34 72 GLN A CA 1
ATOM 573 C C . GLN A 1 72 ? -34.496 16.141 36.346 1.00 55.34 72 GLN A C 1
ATOM 575 O O . GLN A 1 72 ? -33.965 17.188 35.987 1.00 55.34 72 GLN A O 1
ATOM 580 N N . ASN A 1 73 ? -35.807 15.961 36.468 1.00 47.28 73 ASN A N 1
ATOM 581 C CA . ASN A 1 73 ? -36.818 16.979 36.702 1.00 47.28 73 ASN A CA 1
ATOM 582 C C . ASN A 1 73 ? -37.464 17.647 35.476 1.00 47.28 73 ASN A C 1
ATOM 584 O O . ASN A 1 73 ? -37.277 18.825 35.175 1.00 47.28 73 ASN A O 1
ATOM 588 N N . ARG A 1 74 ? -38.405 16.907 34.871 1.00 57.88 74 ARG A N 1
ATOM 589 C CA . ARG A 1 74 ? -39.639 17.526 34.372 1.00 57.88 74 ARG A CA 1
ATOM 590 C C . ARG A 1 74 ? -40.458 18.076 35.554 1.00 57.88 74 ARG A C 1
ATOM 592 O O . ARG A 1 74 ? -40.662 17.361 36.526 1.00 57.88 74 ARG A O 1
ATOM 599 N N . LYS A 1 75 ? -41.097 19.228 35.313 1.00 56.00 75 LYS A N 1
ATOM 600 C CA . LYS A 1 75 ? -42.245 19.837 36.025 1.00 56.00 75 LYS A CA 1
ATOM 601 C C . LYS A 1 75 ? -41.897 20.785 37.181 1.00 56.00 75 LYS A C 1
ATOM 603 O O . LYS A 1 75 ? -41.819 20.373 38.329 1.00 56.00 75 LYS A O 1
ATOM 608 N N . ASN A 1 76 ? -41.844 22.081 36.879 1.00 52.19 76 ASN A N 1
ATOM 609 C CA . ASN A 1 76 ? -42.800 23.072 37.401 1.00 52.19 76 ASN A CA 1
ATOM 610 C C . ASN A 1 76 ? -42.350 24.482 37.023 1.00 52.19 76 ASN A C 1
ATOM 612 O O . ASN A 1 76 ? -41.453 25.001 37.663 1.00 52.19 76 ASN A O 1
ATOM 616 N N . LEU A 1 77 ? -43.001 25.102 36.040 1.00 45.41 77 LEU A N 1
ATOM 617 C CA . LEU A 1 77 ? -43.213 26.556 35.993 1.00 45.41 77 LEU A CA 1
ATOM 618 C C . LEU A 1 77 ? -44.400 26.843 35.058 1.00 45.41 77 LEU A C 1
ATOM 620 O O . LEU A 1 77 ? -44.309 27.538 34.056 1.00 45.41 77 LEU A O 1
ATOM 624 N N . GLN A 1 78 ? -45.541 26.240 35.387 1.00 51.91 78 GLN A N 1
ATOM 625 C CA . GLN A 1 78 ? -46.820 26.914 35.207 1.00 51.91 78 GLN A CA 1
ATOM 626 C C . GLN A 1 78 ? -47.394 27.062 36.606 1.00 51.91 78 GLN A C 1
ATOM 628 O O . GLN A 1 78 ? -47.750 26.054 37.212 1.00 51.91 78 GLN A O 1
ATOM 633 N N . LYS A 1 79 ? -47.419 28.287 37.125 1.00 46.50 79 LYS A N 1
ATOM 634 C CA . LYS A 1 79 ? -48.430 28.769 38.068 1.00 46.50 79 LYS A CA 1
ATOM 635 C C . LYS A 1 79 ? -48.267 30.283 38.220 1.00 46.50 79 LYS A C 1
ATOM 637 O O . LYS A 1 79 ? -47.255 30.718 38.750 1.00 46.50 79 LYS A O 1
ATOM 642 N N . HIS A 1 80 ? -49.296 30.959 37.704 1.00 45.97 80 HIS A N 1
ATOM 643 C CA . HIS A 1 80 ? -49.885 32.250 38.075 1.00 45.97 80 HIS A CA 1
ATOM 644 C C . HIS A 1 80 ? -48.978 33.463 38.256 1.00 45.97 80 HIS A C 1
ATOM 646 O O . HIS A 1 80 ? -48.267 33.536 39.277 1.00 45.97 80 HIS A O 1
#

InterPro domains:
  IPR010985 Ribbon-helix-helix [SSF47598] (8-73)
  IPR014795 Antitoxin TacA 1-like [PF08681] (10-73)
  IPR014795 Antitoxin TacA 1-like [PTHR35401] (6-73)

Nearest PDB structures (foldseek):
  7vp4-assembly2_F  TM=6.878E-01  e=2.693E+00  Arabidopsis thaliana
  7vp2-assembly1_B  TM=6.379E-01  e=2.893E+00  Arabidopsis thaliana
  7vp4-assembly1_B  TM=6.597E-01  e=4.770E+00  Arabidopsis thaliana
  5zkt-assembly1_A  TM=6.581E-01  e=6.819E+00  Oryza sativa Japonica Group

Sequence (80 aa):
MGVSIKEHARFDARLSKEQKQFFEKAASLGGFRSLTDFVIMTVQEKAKEIIQEKEQIIASEKDSRVFSMPLQNRKNLQKH

Secondary structure (DSSP, 8-state):
----------------HHHHHHHHHHHHHTT-SSHHHHHHHHHHHHHHHHHHHHHHHHHHHHHHHHHTS-----------

pLDDT: mean 80.2, std 19.67, range [42.03, 98.62]

Radius of gyration: 25.08 Å; Cα contacts (8 Å, |Δi|>4): 14; chains: 1; bounding box: 65×45×49 Å

Organism: NCBI:txid1854762

Solvent-accessible surface area (backbone atoms only — not comparable to full-atom values): 5170 Å² total; per-residue (Å²): 134,84,81,81,76,80,82,84,81,88,86,88,83,90,71,55,71,67,58,48,52,52,46,43,51,49,16,58,76,71,70,39,93,37,57,66,55,35,52,54,53,53,52,51,53,52,50,50,52,53,49,51,55,54,51,49,50,54,50,53,54,52,50,52,56,60,68,66,51,77,88,82,73,85,87,86,90,85,78,133

Mean predicted aligned error: 12.64 Å

Foldseek 3Di:
DDDPDPDDDDDDDDDDPVRQVVLQVVCVVVVHPDSVRSVVVVVVVVVVVVCCVVVVVVVVVVVVVVVPPPPPDDDDDDDD